Protein AF-A0A952ZWV6-F1 (afdb_monomer_lite)

pLDDT: mean 93.2, std 8.05, range [49.97, 98.62]

Foldseek 3Di:
DDDDDDDDDDPVRLVVVLVVLVLLLVLLQQLLVCQVPVDGPDPVRDHDDDDGSVVSNVSSVVSVVVSVVSVVVVVVPPD

Structure (mmCIF, N/CA/C/O backbone):
data_AF-A0A952ZWV6-F1
#
_entry.id   AF-A0A952ZWV6-F1
#
loop_
_atom_site.group_PDB
_atom_site.id
_atom_site.type_symbol
_atom_site.label_atom_id
_atom_site.label_alt_id
_atom_site.label_comp_id
_atom_site.label_asym_id
_atom_site.label_entity_id
_atom_site.label_seq_id
_atom_site.pdbx_PDB_ins_code
_atom_site.Cartn_x
_atom_site.Cartn_y
_atom_site.Cartn_z
_atom_site.occupancy
_atom_site.B_iso_or_equiv
_atom_site.auth_seq_id
_atom_site.auth_comp_id
_atom_site.auth_asym_id
_atom_site.auth_atom_id
_atom_site.pdbx_PDB_model_num
ATOM 1 N N . MET A 1 1 ? -3.153 24.481 4.291 1.00 49.97 1 MET A N 1
ATOM 2 C CA . MET A 1 1 ? -3.505 23.535 5.370 1.00 49.97 1 MET A CA 1
ATOM 3 C C . MET A 1 1 ? -4.024 22.272 4.713 1.00 49.97 1 MET A C 1
ATOM 5 O O . MET A 1 1 ? -4.907 22.386 3.872 1.00 49.97 1 MET A O 1
ATOM 9 N N . SER A 1 2 ? -3.439 21.114 5.010 1.00 79.38 2 SER A N 1
ATOM 10 C CA . SER A 1 2 ? -4.004 19.828 4.592 1.00 79.38 2 SER A CA 1
ATOM 11 C C . SER A 1 2 ? -5.19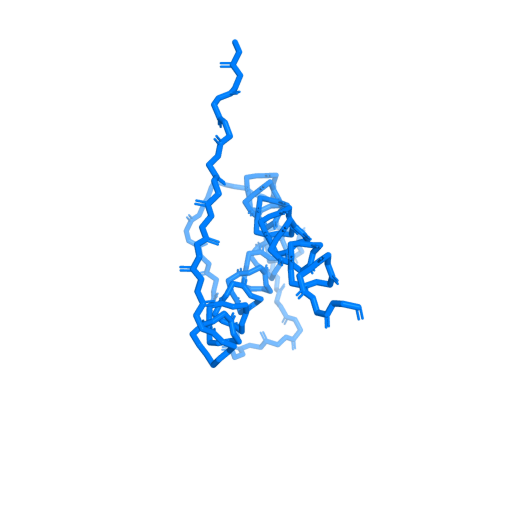9 19.516 5.486 1.00 79.38 2 SER A C 1
ATOM 13 O O . SER A 1 2 ? -5.084 19.617 6.706 1.00 79.38 2 SER A O 1
ATOM 15 N N . GLN A 1 3 ? -6.341 19.183 4.892 1.00 90.75 3 GLN A N 1
ATOM 16 C CA . GLN A 1 3 ? -7.489 18.709 5.657 1.00 90.75 3 GLN A CA 1
ATOM 17 C C . GLN A 1 3 ? -7.241 17.263 6.087 1.00 90.75 3 GLN A C 1
ATOM 19 O O . GLN A 1 3 ? -6.798 16.452 5.274 1.00 90.75 3 GLN A O 1
ATOM 24 N N . THR A 1 4 ? -7.536 16.949 7.346 1.00 88.12 4 THR A N 1
ATOM 25 C CA . THR A 1 4 ? -7.468 15.586 7.885 1.00 88.12 4 THR A CA 1
ATOM 26 C C . THR A 1 4 ? -8.881 15.089 8.150 1.00 88.12 4 THR A C 1
ATOM 28 O O . THR A 1 4 ? -9.720 15.836 8.653 1.00 88.12 4 THR A O 1
ATOM 31 N N . TYR A 1 5 ? -9.136 13.822 7.833 1.00 88.56 5 TYR A N 1
ATOM 32 C CA . TYR A 1 5 ? -10.437 13.184 8.005 1.00 88.56 5 TYR A CA 1
ATOM 33 C C . TYR A 1 5 ? -10.309 11.978 8.934 1.00 88.56 5 TYR A C 1
ATOM 35 O O . TYR A 1 5 ? -9.379 11.186 8.801 1.00 88.56 5 TYR A O 1
ATOM 43 N N . LEU A 1 6 ? -11.257 11.834 9.860 1.00 89.19 6 LEU A N 1
ATOM 44 C CA . LEU A 1 6 ? -11.416 10.629 10.671 1.00 89.19 6 LEU A CA 1
ATOM 45 C C . LEU A 1 6 ? -12.387 9.685 9.961 1.00 89.19 6 LEU A C 1
ATOM 47 O O . LEU A 1 6 ? -13.503 10.091 9.632 1.00 89.19 6 LEU A O 1
ATOM 51 N N . ILE A 1 7 ? -11.987 8.430 9.773 1.00 88.00 7 ILE A N 1
ATOM 52 C CA . ILE A 1 7 ? -12.836 7.395 9.178 1.00 88.00 7 ILE A CA 1
ATOM 53 C C . ILE A 1 7 ? -13.184 6.389 10.275 1.00 88.00 7 ILE A C 1
ATOM 55 O O . ILE A 1 7 ? -12.301 5.866 10.948 1.00 88.00 7 ILE A O 1
ATOM 59 N N . ARG A 1 8 ? -14.479 6.133 10.483 1.00 91.00 8 ARG A N 1
ATOM 60 C CA . ARG A 1 8 ? -14.957 5.111 11.424 1.00 91.00 8 ARG A CA 1
ATOM 61 C C . ARG A 1 8 ? -15.366 3.877 10.635 1.00 91.00 8 ARG A C 1
ATOM 63 O O . ARG A 1 8 ? -16.236 3.977 9.777 1.00 91.00 8 ARG A O 1
ATOM 70 N N . LEU A 1 9 ? -14.738 2.751 10.943 1.00 93.31 9 LEU A N 1
ATOM 71 C CA . LEU A 1 9 ? -14.928 1.462 10.282 1.00 93.31 9 LEU A CA 1
ATOM 72 C C . LEU A 1 9 ? -15.103 0.386 11.356 1.00 93.31 9 LEU A C 1
ATOM 74 O O . LEU A 1 9 ? -14.533 0.502 12.442 1.00 93.31 9 LEU A O 1
ATOM 78 N N . GLY A 1 10 ? -15.881 -0.654 11.067 1.00 95.12 10 GLY A N 1
ATOM 79 C CA . GLY A 1 10 ? -15.871 -1.875 11.867 1.00 95.12 10 GLY A CA 1
ATOM 80 C C . GLY A 1 10 ? -14.552 -2.637 11.702 1.00 95.12 10 GLY A C 1
ATOM 81 O O . GLY A 1 10 ? -13.868 -2.492 10.690 1.00 95.12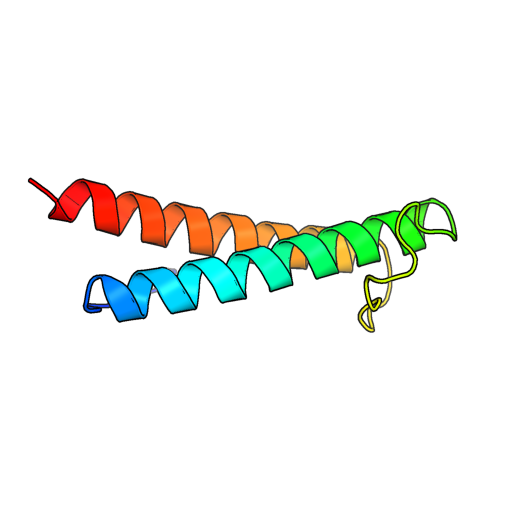 10 GLY A O 1
ATOM 82 N N . GLU A 1 11 ? -14.209 -3.495 12.668 1.00 93.88 11 GLU A N 1
ATOM 83 C CA . GLU A 1 11 ? -12.943 -4.256 12.671 1.00 93.88 11 GLU A CA 1
ATOM 84 C C . GLU A 1 11 ? -12.721 -5.033 11.360 1.00 93.88 11 GLU A C 1
ATOM 86 O O . GLU A 1 11 ? -11.659 -4.944 10.748 1.00 93.88 11 GLU A O 1
ATOM 91 N N . ASN A 1 12 ? -13.747 -5.747 10.885 1.00 96.69 12 ASN A N 1
ATOM 92 C CA . ASN A 1 12 ? -13.654 -6.542 9.658 1.00 96.69 12 ASN A CA 1
ATOM 93 C C . ASN A 1 12 ? -13.529 -5.672 8.399 1.00 96.69 12 ASN A C 1
ATOM 95 O O . ASN A 1 12 ? -12.800 -6.031 7.478 1.00 96.69 12 ASN A O 1
ATOM 99 N N . GLU A 1 13 ? -14.224 -4.533 8.350 1.00 97.25 13 GLU A N 1
ATOM 100 C CA . GLU A 1 13 ? -14.161 -3.593 7.222 1.00 97.25 13 GLU A CA 1
ATOM 101 C C . GLU A 1 13 ? -12.766 -2.973 7.129 1.00 97.25 13 GLU A C 1
ATOM 103 O O . GLU A 1 13 ? -12.170 -2.928 6.054 1.00 97.25 13 GLU A O 1
ATOM 108 N N . LEU A 1 14 ? -12.220 -2.560 8.276 1.00 96.38 14 LEU A N 1
ATOM 109 C CA . LEU A 1 14 ? -10.861 -2.053 8.376 1.00 96.38 14 LEU A CA 1
ATOM 110 C C . LEU A 1 14 ? -9.837 -3.116 7.971 1.00 96.38 14 LEU A C 1
ATOM 112 O O . LEU A 1 14 ? -8.916 -2.806 7.220 1.00 96.38 14 LEU A O 1
ATOM 116 N N . GLY A 1 15 ? -10.015 -4.362 8.418 1.00 96.81 15 GLY A N 1
ATOM 117 C CA . GLY A 1 15 ? -9.178 -5.488 8.005 1.00 96.81 15 GLY A CA 1
ATOM 118 C C . GLY A 1 15 ? -9.152 -5.663 6.485 1.00 96.81 15 GLY A C 1
ATOM 119 O O . GLY A 1 15 ? -8.082 -5.639 5.886 1.00 96.81 15 GLY A O 1
ATOM 120 N N . GLN A 1 16 ? -10.324 -5.734 5.845 1.00 98.19 16 GLN A N 1
ATOM 121 C CA . GLN A 1 16 ? -10.429 -5.877 4.387 1.00 98.19 16 GLN A CA 1
ATOM 122 C C . GLN A 1 16 ? -9.804 -4.702 3.623 1.00 98.19 16 GLN A C 1
ATOM 124 O O . GLN A 1 16 ? -9.134 -4.905 2.610 1.00 98.19 16 GLN A O 1
ATOM 129 N N . ILE A 1 17 ? -9.988 -3.471 4.109 1.00 98.06 17 ILE A N 1
ATOM 130 C CA . 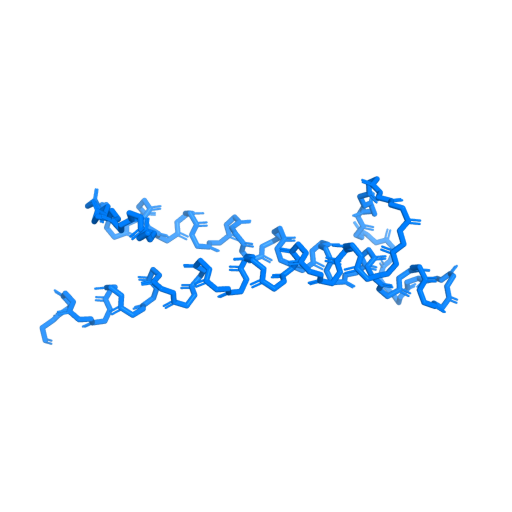ILE A 1 17 ? -9.372 -2.286 3.501 1.00 98.06 17 ILE A CA 1
ATOM 131 C C . ILE A 1 17 ? -7.847 -2.352 3.621 1.00 98.06 17 ILE A C 1
ATOM 133 O O . ILE A 1 17 ? -7.157 -2.136 2.627 1.00 98.06 17 ILE A O 1
ATOM 137 N N . LEU A 1 18 ? -7.311 -2.673 4.803 1.00 98.06 18 LEU A N 1
ATOM 138 C CA . LEU A 1 18 ? -5.865 -2.792 5.012 1.00 98.06 18 LEU A CA 1
ATOM 139 C C . LEU A 1 18 ? -5.248 -3.868 4.116 1.00 98.06 18 LEU A C 1
ATOM 141 O O . LEU A 1 18 ? -4.209 -3.622 3.506 1.00 98.06 18 LEU A O 1
ATOM 145 N N . ASP A 1 19 ? -5.896 -5.024 3.987 1.00 98.31 19 ASP A N 1
ATOM 146 C CA . ASP A 1 19 ? -5.414 -6.103 3.124 1.00 98.31 19 ASP A CA 1
ATOM 147 C C . ASP A 1 19 ? -5.371 -5.665 1.652 1.00 98.31 19 ASP A C 1
ATOM 149 O O . ASP A 1 19 ? -4.349 -5.832 0.983 1.00 98.31 19 ASP A O 1
ATOM 153 N N . GLY A 1 20 ? -6.426 -5.007 1.161 1.00 98.12 20 GLY A N 1
ATOM 154 C CA . GLY A 1 20 ? -6.445 -4.449 -0.193 1.00 98.12 20 GLY A CA 1
ATOM 155 C C . GLY A 1 20 ? -5.375 -3.375 -0.419 1.00 98.12 20 GLY A C 1
ATOM 156 O O . GLY A 1 20 ? -4.708 -3.372 -1.454 1.00 98.12 20 GLY A O 1
ATOM 157 N N . LEU A 1 21 ? -5.168 -2.478 0.551 1.00 98.31 21 LEU A N 1
ATOM 158 C CA . LEU A 1 21 ? -4.143 -1.433 0.466 1.00 98.31 21 LEU A CA 1
ATOM 159 C C . LEU A 1 21 ? -2.728 -2.019 0.423 1.00 98.31 21 LEU A C 1
ATOM 161 O O . LEU A 1 21 ? -1.913 -1.532 -0.356 1.00 98.31 21 LEU A O 1
ATOM 165 N N . ARG A 1 22 ? -2.445 -3.075 1.194 1.00 98.31 22 ARG A N 1
ATOM 166 C CA . ARG A 1 22 ? -1.146 -3.770 1.167 1.00 98.31 22 ARG A CA 1
ATOM 167 C C . ARG A 1 22 ? -0.887 -4.432 -0.181 1.00 98.31 22 ARG A C 1
ATOM 169 O O . ARG A 1 22 ? 0.202 -4.294 -0.719 1.00 98.31 22 ARG A O 1
ATOM 176 N N . VAL A 1 23 ? -1.897 -5.071 -0.780 1.00 96.88 23 VAL A N 1
ATOM 177 C CA . VAL A 1 23 ? -1.769 -5.620 -2.143 1.00 96.88 23 VAL A CA 1
ATOM 178 C C . VAL A 1 23 ? -1.424 -4.513 -3.141 1.00 96.88 23 VAL A C 1
ATOM 180 O O . VAL A 1 23 ? -0.535 -4.686 -3.978 1.00 96.88 23 VAL A O 1
ATOM 183 N N . ARG A 1 24 ? -2.080 -3.349 -3.042 1.00 97.75 24 ARG A N 1
ATOM 184 C CA . ARG A 1 24 ? -1.763 -2.193 -3.896 1.00 97.75 24 ARG A CA 1
ATOM 185 C C . ARG A 1 24 ? -0.350 -1.673 -3.652 1.00 97.75 24 ARG A C 1
ATOM 187 O O . ARG A 1 24 ? 0.363 -1.445 -4.622 1.00 97.75 24 ARG A O 1
ATOM 194 N N . GLU A 1 25 ? 0.067 -1.522 -2.399 1.00 98.12 25 GLU A N 1
ATOM 195 C CA . GLU A 1 25 ? 1.436 -1.137 -2.045 1.00 98.12 25 GLU A CA 1
ATOM 196 C C . GLU A 1 25 ? 2.457 -2.086 -2.685 1.00 98.12 25 GLU A C 1
ATOM 198 O O . GLU A 1 25 ? 3.336 -1.630 -3.414 1.00 98.12 25 GLU A O 1
ATOM 203 N N . THR A 1 26 ? 2.304 -3.399 -2.483 1.00 96.31 26 THR A N 1
ATOM 204 C CA . THR A 1 26 ? 3.188 -4.424 -3.054 1.00 96.31 26 THR A CA 1
ATOM 205 C C . THR A 1 26 ? 3.239 -4.345 -4.578 1.00 96.31 26 THR A C 1
ATOM 207 O O . THR A 1 26 ? 4.325 -4.359 -5.151 1.00 96.31 26 THR A O 1
ATOM 210 N N . THR A 1 27 ? 2.088 -4.186 -5.236 1.00 96.69 27 THR A N 1
ATOM 211 C CA . THR A 1 27 ? 2.001 -4.061 -6.701 1.00 96.69 27 THR A CA 1
ATOM 212 C C . THR A 1 27 ? 2.795 -2.852 -7.209 1.00 96.69 27 THR A C 1
ATOM 214 O O . THR A 1 27 ? 3.532 -2.944 -8.192 1.00 96.69 27 THR A O 1
ATOM 217 N N . TRP A 1 28 ? 2.707 -1.712 -6.520 1.00 97.81 28 TRP A N 1
ATOM 218 C CA . TRP A 1 28 ? 3.454 -0.511 -6.898 1.00 97.81 28 TRP A CA 1
ATOM 219 C C . TRP A 1 28 ? 4.949 -0.609 -6.591 1.00 97.81 28 TRP A C 1
ATOM 221 O O . TRP A 1 28 ? 5.754 -0.096 -7.367 1.00 97.81 28 TRP A O 1
ATOM 231 N N . ARG A 1 29 ? 5.346 -1.307 -5.519 1.00 96.88 29 ARG A N 1
ATOM 232 C CA . ARG A 1 29 ? 6.763 -1.617 -5.260 1.00 96.88 29 ARG A CA 1
ATOM 233 C C . ARG A 1 29 ? 7.345 -2.510 -6.351 1.00 96.88 29 ARG A C 1
ATOM 235 O O . ARG A 1 29 ? 8.419 -2.206 -6.856 1.00 96.88 29 ARG A O 1
ATOM 242 N N . ALA A 1 30 ? 6.611 -3.538 -6.767 1.00 96.06 30 ALA A N 1
ATOM 243 C CA . ALA A 1 30 ? 7.006 -4.393 -7.882 1.00 96.06 30 ALA A CA 1
ATOM 244 C C . ALA A 1 30 ? 7.067 -3.601 -9.202 1.00 96.06 30 ALA A C 1
ATOM 246 O O . ALA A 1 30 ? 8.011 -3.723 -9.973 1.00 96.06 30 ALA A O 1
ATOM 247 N N . THR A 1 31 ? 6.115 -2.698 -9.439 1.00 96.81 31 THR A N 1
ATOM 248 C CA . THR A 1 31 ? 6.156 -1.792 -10.599 1.00 96.81 31 THR A CA 1
ATOM 249 C C . THR A 1 31 ? 7.423 -0.933 -10.609 1.00 96.81 31 THR A C 1
ATOM 251 O O . THR A 1 31 ? 8.070 -0.809 -11.648 1.00 96.81 31 THR A O 1
ATOM 254 N N . ALA A 1 32 ? 7.824 -0.389 -9.458 1.00 96.62 32 ALA A N 1
ATOM 255 C CA . ALA A 1 32 ? 9.072 0.357 -9.335 1.00 96.62 32 ALA A CA 1
ATOM 256 C C . ALA A 1 32 ? 10.299 -0.524 -9.626 1.00 96.62 32 ALA A C 1
ATOM 258 O O . ALA A 1 32 ? 11.144 -0.141 -10.434 1.00 96.62 32 ALA A O 1
ATOM 259 N N . GLU A 1 33 ? 10.356 -1.724 -9.038 1.00 95.25 33 GLU A N 1
ATOM 260 C CA . GLU A 1 33 ? 11.423 -2.702 -9.279 1.00 95.25 33 GLU A CA 1
ATOM 261 C C . GLU A 1 33 ? 11.556 -3.028 -10.771 1.00 95.25 33 GLU A C 1
ATOM 263 O O . GLU A 1 33 ? 12.643 -2.907 -11.334 1.00 95.25 33 GLU A O 1
ATOM 268 N N . TYR A 1 34 ? 10.444 -3.331 -11.441 1.00 95.50 34 TYR A N 1
ATOM 269 C CA . TYR A 1 34 ? 10.434 -3.619 -12.872 1.00 95.50 34 TYR A CA 1
ATOM 270 C C . TYR A 1 34 ? 10.989 -2.459 -13.708 1.00 95.50 34 TYR A C 1
ATOM 272 O O . TYR A 1 34 ? 11.768 -2.683 -14.632 1.00 95.50 34 TYR A O 1
ATOM 280 N N . HIS A 1 35 ? 10.641 -1.211 -13.383 1.00 95.06 35 HIS A N 1
ATOM 281 C CA . HIS A 1 35 ? 11.210 -0.046 -14.065 1.00 95.06 35 HIS A CA 1
ATOM 282 C C . HIS A 1 35 ? 12.716 0.120 -13.810 1.00 95.06 35 HIS A C 1
ATOM 284 O O . HIS A 1 35 ? 13.427 0.582 -14.705 1.00 95.06 35 HIS A O 1
ATOM 290 N N . ALA A 1 36 ? 13.203 -0.261 -12.627 1.00 94.38 36 ALA A N 1
ATOM 291 C CA . ALA A 1 36 ? 14.609 -0.147 -12.252 1.00 94.38 36 ALA A CA 1
ATOM 292 C C . ALA A 1 36 ? 15.489 -1.215 -12.921 1.00 94.38 36 ALA A C 1
ATOM 294 O O . ALA A 1 36 ? 16.593 -0.918 -13.385 1.00 94.38 36 ALA A O 1
ATOM 295 N N . CYS A 1 37 ? 15.021 -2.466 -12.967 1.00 92.50 37 CYS A N 1
ATOM 296 C CA . CYS A 1 37 ? 15.839 -3.616 -13.365 1.00 92.50 37 CYS A CA 1
ATOM 297 C C . CYS A 1 37 ? 15.331 -4.367 -14.609 1.00 92.50 37 CYS A C 1
ATOM 299 O O . CYS A 1 37 ? 15.996 -5.298 -15.067 1.00 92.50 37 CYS A O 1
ATOM 301 N N . GLY A 1 38 ? 14.178 -3.989 -15.168 1.00 91.44 38 GLY A N 1
ATOM 302 C CA . GLY A 1 38 ? 13.601 -4.562 -16.390 1.00 91.44 38 GLY A CA 1
ATOM 303 C C . GLY A 1 38 ? 13.007 -5.966 -16.243 1.00 91.44 38 GLY A C 1
ATOM 304 O O . GLY A 1 38 ? 12.630 -6.569 -17.246 1.00 91.44 38 GLY A O 1
ATOM 305 N N . HIS A 1 39 ? 12.945 -6.511 -15.027 1.00 87.56 39 HIS A N 1
ATOM 306 C CA . HIS A 1 39 ? 12.372 -7.824 -14.738 1.00 87.56 39 HIS A CA 1
ATOM 307 C C . HIS A 1 39 ? 11.778 -7.848 -13.327 1.00 87.56 39 HIS A C 1
ATOM 309 O O . HIS A 1 39 ? 12.023 -6.951 -12.532 1.00 87.56 39 HIS A O 1
ATOM 315 N N . LEU A 1 40 ? 10.985 -8.869 -13.024 1.00 87.38 40 LEU A N 1
ATOM 316 C CA . LEU A 1 40 ? 10.546 -9.163 -11.665 1.00 87.38 40 LEU A CA 1
ATOM 317 C C . LEU A 1 40 ? 11.002 -10.558 -11.269 1.00 87.38 40 LEU A C 1
ATOM 319 O O . LEU A 1 40 ? 11.052 -11.457 -12.109 1.00 87.38 40 LEU A O 1
ATOM 323 N N . ALA A 1 41 ? 11.290 -10.738 -9.980 1.00 79.88 41 ALA A N 1
ATOM 324 C CA . ALA A 1 41 ? 11.538 -12.060 -9.413 1.00 79.88 41 ALA A CA 1
ATOM 325 C C . ALA A 1 41 ? 10.263 -12.924 -9.365 1.00 79.88 41 ALA A C 1
ATOM 327 O O . ALA A 1 41 ? 10.348 -14.142 -9.505 1.00 79.88 41 ALA A O 1
ATOM 328 N N . ASP A 1 42 ? 9.102 -12.290 -9.173 1.00 83.81 42 ASP A N 1
ATOM 329 C CA . ASP A 1 42 ? 7.782 -12.923 -9.168 1.00 83.81 42 ASP A CA 1
ATOM 330 C C . ASP A 1 42 ? 6.982 -12.457 -10.392 1.00 83.81 42 ASP A C 1
ATOM 332 O O . ASP A 1 42 ? 6.581 -11.297 -10.489 1.00 83.81 42 ASP A O 1
ATOM 336 N N . ASP A 1 43 ? 6.765 -13.367 -11.337 1.00 80.56 43 ASP A N 1
ATOM 337 C CA . ASP A 1 43 ? 6.041 -13.122 -12.585 1.00 80.56 43 ASP A CA 1
ATOM 338 C C . ASP A 1 43 ? 4.512 -13.173 -12.427 1.00 80.56 43 ASP A C 1
ATOM 340 O O . ASP A 1 43 ? 3.782 -12.859 -13.369 1.00 80.56 43 ASP A O 1
ATOM 344 N N . SER A 1 44 ? 4.009 -13.516 -11.236 1.00 86.81 44 SER A N 1
ATOM 345 C CA . SER A 1 44 ? 2.576 -13.500 -10.932 1.00 86.81 44 SER A CA 1
ATOM 346 C C . SE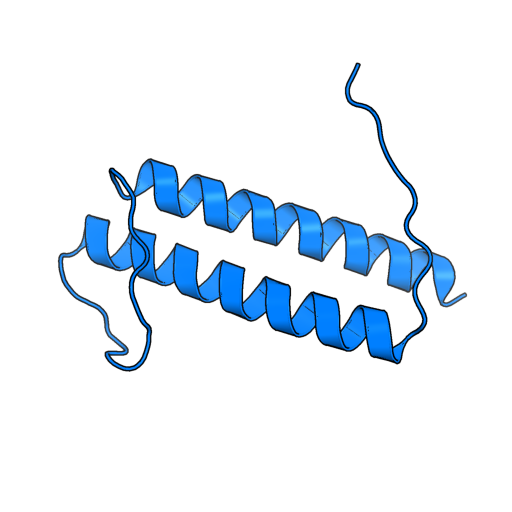R A 1 44 ? 2.037 -12.101 -10.611 1.00 86.81 44 SER A C 1
ATOM 348 O O . SER A 1 44 ? 0.821 -11.882 -10.643 1.00 86.81 44 SER A O 1
ATOM 350 N N . VAL A 1 45 ? 2.922 -11.136 -10.335 1.00 87.25 45 VAL A N 1
ATOM 351 C CA . VAL A 1 45 ? 2.545 -9.755 -10.022 1.00 87.25 45 VAL A CA 1
ATOM 352 C C . VAL A 1 45 ? 2.344 -8.960 -11.310 1.00 87.25 45 VAL A C 1
ATOM 354 O O . VAL A 1 45 ? 3.260 -8.775 -12.110 1.00 87.25 45 VAL A O 1
ATOM 357 N N . ALA A 1 46 ? 1.132 -8.443 -11.504 1.00 87.56 46 ALA A N 1
ATOM 358 C CA . ALA A 1 46 ? 0.851 -7.530 -12.603 1.00 87.56 46 ALA A CA 1
ATOM 359 C C . ALA A 1 46 ? 1.520 -6.166 -12.364 1.00 87.56 46 ALA A C 1
ATOM 361 O O . ALA A 1 46 ? 1.369 -5.575 -11.297 1.00 87.56 46 ALA A O 1
ATOM 362 N N . ILE A 1 47 ? 2.225 -5.649 -13.371 1.00 93.44 47 ILE A N 1
ATOM 363 C CA . ILE A 1 47 ? 2.813 -4.304 -13.346 1.00 93.44 47 ILE A CA 1
ATOM 364 C C . ILE A 1 47 ? 1.754 -3.257 -13.698 1.00 93.44 47 ILE A C 1
ATOM 366 O O . ILE A 1 47 ? 0.935 -3.462 -14.595 1.00 93.44 47 ILE A O 1
ATOM 370 N N . GLU A 1 48 ? 1.796 -2.117 -13.018 1.00 96.31 48 GLU A N 1
ATOM 371 C CA . GLU A 1 48 ? 0.896 -0.992 -13.259 1.00 96.31 48 GLU A CA 1
ATOM 372 C C . GLU A 1 48 ? 1.464 -0.014 -14.293 1.00 96.31 48 GLU A C 1
ATOM 374 O O . GLU A 1 48 ? 2.671 0.099 -14.501 1.00 96.31 48 GLU A O 1
ATOM 379 N N . ALA A 1 49 ? 0.577 0.732 -14.951 1.00 95.75 49 ALA A N 1
ATOM 380 C CA . ALA A 1 49 ? 0.988 1.741 -15.919 1.00 95.75 49 ALA A CA 1
ATOM 381 C C . ALA A 1 49 ? 1.446 3.029 -15.213 1.00 95.75 49 ALA A C 1
ATOM 383 O O . ALA A 1 49 ? 0.644 3.727 -14.590 1.00 95.75 49 ALA A O 1
ATOM 384 N N . CYS A 1 50 ? 2.719 3.384 -15.377 1.00 97.00 50 CYS A N 1
ATOM 385 C CA . CYS A 1 50 ? 3.290 4.662 -14.952 1.00 97.00 50 CYS A CA 1
ATOM 386 C C . CYS A 1 50 ? 4.465 5.075 -15.846 1.00 97.00 50 CYS A C 1
ATOM 388 O O . CYS A 1 50 ? 4.863 4.353 -16.761 1.00 97.00 50 CYS A O 1
ATOM 390 N N . ARG A 1 51 ? 5.004 6.270 -15.606 1.00 96.00 51 ARG A N 1
ATOM 391 C CA . ARG A 1 51 ? 6.120 6.819 -16.376 1.00 96.00 51 ARG A CA 1
ATOM 392 C C . ARG A 1 51 ? 7.449 6.150 -16.045 1.00 96.00 51 ARG A C 1
ATOM 394 O O . ARG A 1 51 ? 8.221 5.867 -16.958 1.00 96.00 51 ARG A O 1
ATOM 401 N N . ASP A 1 52 ? 7.736 5.979 -14.760 1.00 97.19 52 ASP A N 1
ATOM 402 C CA . ASP A 1 52 ? 9.048 5.575 -14.267 1.00 97.19 52 ASP A CA 1
ATOM 403 C C . ASP A 1 52 ? 8.989 5.011 -12.836 1.00 97.19 52 ASP A C 1
ATOM 405 O O . ASP A 1 52 ? 7.961 5.051 -12.153 1.00 97.19 52 ASP A O 1
ATOM 409 N N . GLU A 1 53 ? 10.135 4.499 -12.384 1.00 97.56 53 GLU A N 1
ATOM 410 C CA . GLU A 1 53 ? 10.362 3.979 -11.031 1.00 97.56 53 GLU A CA 1
ATOM 411 C C . GLU A 1 53 ? 10.010 4.999 -9.938 1.00 97.56 53 GLU A C 1
ATOM 413 O O . GLU A 1 53 ? 9.490 4.625 -8.885 1.00 97.56 53 GLU A O 1
ATOM 418 N N . VAL A 1 54 ? 10.277 6.289 -10.167 1.00 98.19 54 VAL A N 1
ATOM 419 C CA . VAL A 1 54 ? 10.066 7.343 -9.166 1.00 98.19 54 VAL A CA 1
ATOM 420 C C . VAL A 1 54 ? 8.575 7.571 -8.947 1.00 98.19 54 VAL A C 1
ATOM 422 O O . VAL A 1 54 ? 8.125 7.689 -7.804 1.00 98.19 54 VAL A O 1
ATOM 425 N N . GLU A 1 55 ? 7.790 7.607 -10.024 1.00 98.25 55 GLU A N 1
ATOM 426 C CA . GLU A 1 55 ? 6.337 7.683 -9.935 1.00 98.25 55 GLU A CA 1
ATOM 427 C C . GLU A 1 55 ? 5.760 6.475 -9.191 1.00 98.25 55 GLU A C 1
ATOM 429 O O . GLU A 1 55 ? 4.988 6.668 -8.247 1.00 98.25 55 GLU A O 1
ATOM 434 N N . ALA A 1 56 ? 6.175 5.259 -9.558 1.00 98.19 56 ALA A N 1
ATOM 435 C CA . ALA A 1 56 ? 5.723 4.028 -8.914 1.00 98.19 56 ALA A CA 1
ATOM 436 C C . ALA A 1 56 ? 6.076 3.987 -7.418 1.00 98.19 56 ALA A C 1
ATOM 438 O O . ALA A 1 56 ? 5.213 3.725 -6.577 1.00 98.19 56 ALA A O 1
ATOM 439 N N . THR A 1 57 ? 7.320 4.333 -7.074 1.00 98.38 57 THR A N 1
ATOM 440 C CA . THR A 1 57 ? 7.811 4.402 -5.689 1.00 98.38 57 THR A CA 1
ATOM 441 C C . THR A 1 57 ? 6.985 5.380 -4.866 1.00 98.38 57 THR A C 1
ATOM 443 O O . THR A 1 57 ? 6.519 5.038 -3.781 1.00 98.38 57 THR A O 1
ATOM 446 N N . ARG A 1 58 ? 6.726 6.575 -5.406 1.00 98.50 58 ARG A N 1
ATOM 447 C CA . ARG A 1 58 ? 5.923 7.595 -4.726 1.00 98.50 58 ARG A CA 1
ATOM 448 C C . ARG A 1 58 ? 4.486 7.126 -4.486 1.00 98.50 58 ARG A C 1
ATOM 450 O O . ARG A 1 58 ? 3.908 7.442 -3.450 1.00 98.50 58 ARG A O 1
ATOM 457 N N . ILE A 1 59 ? 3.891 6.395 -5.428 1.00 98.38 59 ILE A N 1
ATOM 458 C CA . ILE A 1 59 ? 2.543 5.842 -5.246 1.00 98.38 59 ILE A CA 1
ATOM 459 C C . ILE A 1 59 ? 2.543 4.764 -4.159 1.00 98.38 59 ILE A C 1
ATOM 461 O O . ILE A 1 59 ? 1.673 4.789 -3.287 1.00 98.38 59 ILE A O 1
ATOM 465 N N . ALA A 1 60 ? 3.530 3.868 -4.154 1.00 98.44 60 ALA A N 1
ATOM 466 C CA . ALA A 1 60 ? 3.687 2.898 -3.078 1.00 98.44 60 ALA A CA 1
ATOM 467 C C . ALA A 1 60 ? 3.854 3.587 -1.710 1.00 98.44 60 ALA A C 1
ATOM 469 O O . ALA A 1 60 ? 3.180 3.200 -0.760 1.00 98.44 60 ALA A O 1
ATOM 470 N N . ASP A 1 61 ? 4.650 4.660 -1.623 1.00 98.62 61 ASP A N 1
ATOM 471 C CA . ASP A 1 61 ? 4.822 5.451 -0.393 1.00 98.62 61 ASP A CA 1
ATOM 472 C C . ASP A 1 61 ? 3.501 6.058 0.106 1.00 98.62 61 ASP A C 1
ATOM 474 O O . ASP A 1 61 ? 3.263 6.119 1.315 1.00 98.62 61 ASP A O 1
ATOM 478 N N . PHE A 1 62 ? 2.611 6.485 -0.801 1.00 98.19 62 PHE A N 1
ATOM 479 C CA . PHE A 1 62 ? 1.274 6.941 -0.413 1.00 98.19 62 PHE A CA 1
ATOM 480 C C . PHE A 1 62 ? 0.453 5.815 0.218 1.00 98.19 62 PHE A C 1
ATOM 482 O O . PHE A 1 62 ? -0.186 6.045 1.245 1.00 98.19 62 PHE A O 1
ATOM 489 N N . TYR A 1 63 ? 0.487 4.604 -0.344 1.00 98.56 63 TYR A N 1
ATOM 490 C CA . TYR A 1 63 ? -0.177 3.454 0.273 1.00 98.56 63 TYR A CA 1
ATOM 491 C C . TYR A 1 63 ? 0.429 3.119 1.638 1.00 98.56 63 TYR A C 1
ATOM 493 O O . TYR A 1 63 ? -0.330 2.970 2.596 1.00 98.56 63 TYR A O 1
ATOM 501 N N . THR A 1 64 ? 1.762 3.108 1.765 1.00 98.62 64 THR A N 1
ATOM 502 C CA . THR A 1 64 ? 2.456 2.921 3.050 1.00 98.62 64 THR A CA 1
ATOM 503 C C . THR A 1 64 ? 1.965 3.930 4.095 1.00 98.62 64 THR A C 1
ATOM 505 O O . THR A 1 64 ? 1.658 3.563 5.230 1.00 98.62 64 THR A O 1
ATOM 508 N N . ALA A 1 65 ? 1.854 5.209 3.720 1.00 97.81 65 ALA A N 1
ATOM 509 C CA . ALA A 1 65 ? 1.390 6.262 4.620 1.00 97.81 65 ALA A CA 1
ATOM 510 C C . ALA A 1 65 ? -0.070 6.054 5.057 1.00 97.81 65 ALA A C 1
ATOM 512 O O . ALA A 1 65 ? -0.361 6.151 6.248 1.00 97.81 65 ALA A O 1
ATOM 513 N N . ILE A 1 66 ? -0.970 5.713 4.126 1.00 97.25 66 ILE A N 1
ATOM 514 C CA . ILE A 1 66 ? -2.385 5.439 4.433 1.00 97.25 66 ILE A CA 1
ATOM 515 C C . ILE A 1 66 ? -2.511 4.239 5.379 1.00 97.25 66 ILE A C 1
ATOM 517 O O . ILE A 1 66 ? -3.231 4.321 6.373 1.00 97.25 66 ILE A O 1
ATOM 521 N N . ILE A 1 67 ? -1.808 3.139 5.089 1.00 98.12 67 ILE A N 1
ATOM 522 C CA . ILE A 1 67 ? -1.807 1.926 5.920 1.00 98.12 67 ILE A CA 1
ATOM 523 C C . ILE A 1 67 ? -1.363 2.273 7.338 1.00 98.12 67 ILE A C 1
ATOM 525 O O . ILE A 1 67 ? -2.076 1.968 8.292 1.00 98.12 67 ILE A O 1
ATOM 529 N N . ARG A 1 68 ? -0.234 2.977 7.476 1.00 97.56 68 ARG A N 1
ATOM 530 C CA . ARG A 1 68 ? 0.297 3.391 8.778 1.00 97.56 68 ARG A CA 1
ATOM 531 C C . ARG A 1 68 ? -0.701 4.248 9.555 1.00 97.56 68 ARG A C 1
ATOM 533 O O . ARG A 1 68 ? -0.901 4.027 10.746 1.00 97.56 68 ARG A O 1
ATOM 540 N N . ASP A 1 69 ? -1.334 5.217 8.901 1.00 95.94 69 ASP A N 1
ATOM 541 C CA . ASP A 1 69 ? -2.276 6.119 9.564 1.00 95.94 69 ASP A CA 1
ATOM 542 C C . ASP A 1 69 ? -3.558 5.387 10.008 1.00 95.94 69 ASP A C 1
ATOM 544 O O . ASP A 1 69 ? -4.098 5.687 11.075 1.00 95.94 69 ASP A O 1
ATOM 548 N N . LEU A 1 70 ? -4.024 4.397 9.239 1.00 95.50 70 LEU A N 1
ATOM 549 C CA . LEU A 1 70 ? -5.151 3.534 9.611 1.00 95.50 70 LEU A CA 1
ATOM 550 C C . LEU A 1 70 ? -4.795 2.565 10.748 1.00 95.50 70 LEU A C 1
ATOM 552 O O . LEU A 1 70 ? -5.588 2.388 11.671 1.00 95.50 70 LEU A O 1
ATOM 556 N N . GLU A 1 71 ? -3.606 1.961 10.719 1.00 95.75 71 GLU A N 1
A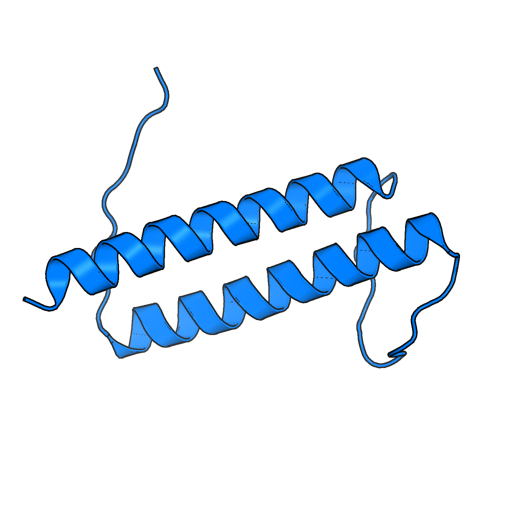TOM 557 C CA . GLU A 1 71 ? -3.126 1.094 11.799 1.00 95.75 71 GLU A CA 1
ATOM 558 C C . GLU A 1 71 ? -2.949 1.873 13.103 1.00 95.75 71 GLU A C 1
ATOM 560 O O . GLU A 1 71 ? -3.422 1.428 14.146 1.00 95.75 71 GLU A O 1
ATOM 565 N N . HIS A 1 72 ? -2.369 3.076 13.052 1.00 94.62 72 HIS A N 1
ATOM 566 C CA . HIS A 1 72 ? -2.284 3.955 14.218 1.00 94.62 72 HIS A CA 1
ATOM 567 C C . HIS A 1 72 ? -3.666 4.301 14.784 1.00 94.62 72 HIS A C 1
ATOM 569 O O . HIS A 1 72 ? -3.846 4.283 16.002 1.00 94.62 72 HIS A O 1
ATOM 575 N N . GLN A 1 73 ? -4.653 4.590 13.927 1.00 92.75 73 GLN A N 1
ATOM 576 C CA . GLN A 1 73 ? -6.030 4.821 14.375 1.00 92.75 73 GLN A CA 1
ATOM 577 C C . GLN A 1 73 ? -6.626 3.580 15.046 1.00 92.75 73 GLN A C 1
ATOM 579 O O . GLN A 1 73 ? -7.241 3.716 16.102 1.00 92.75 73 GLN A O 1
ATOM 584 N N . ARG A 1 74 ? -6.409 2.383 14.482 1.00 93.12 74 ARG A N 1
ATOM 585 C CA . ARG A 1 74 ? -6.876 1.117 15.065 1.00 93.12 74 ARG A CA 1
ATOM 586 C C . ARG A 1 74 ? -6.315 0.899 16.463 1.00 93.12 74 ARG A C 1
ATOM 588 O O . ARG A 1 74 ? -7.075 0.628 17.386 1.00 93.12 74 ARG A O 1
ATOM 595 N N . GLU A 1 75 ? -5.000 1.028 16.624 1.00 93.75 75 GLU A N 1
ATOM 596 C CA . GLU A 1 75 ? -4.351 0.794 17.916 1.00 93.75 75 GLU A CA 1
ATOM 597 C C . GLU A 1 75 ? -4.776 1.841 18.955 1.00 93.75 75 GLU A C 1
ATOM 599 O O . GLU A 1 75 ? -5.086 1.487 20.088 1.00 93.75 75 GLU A O 1
ATOM 604 N N . ALA A 1 76 ? -4.914 3.114 18.565 1.00 92.31 76 ALA A N 1
ATOM 605 C CA . ALA A 1 76 ? -5.415 4.162 19.459 1.00 92.31 76 ALA A CA 1
ATOM 606 C C . ALA A 1 76 ? -6.874 3.943 19.913 1.00 92.31 76 ALA A C 1
ATOM 608 O O . ALA A 1 76 ? -7.291 4.487 20.935 1.00 92.31 76 ALA A O 1
ATOM 609 N N . GLN A 1 77 ? -7.661 3.179 19.152 1.00 87.75 77 GLN A N 1
ATOM 610 C CA . GLN A 1 77 ? -9.073 2.896 19.430 1.00 87.75 77 GLN A CA 1
ATOM 611 C C . GLN A 1 77 ? -9.303 1.555 20.138 1.00 87.75 77 GLN A C 1
ATOM 613 O O . GLN A 1 77 ? -10.396 1.338 20.660 1.00 87.75 77 GLN A O 1
ATOM 618 N N . ARG A 1 78 ? -8.304 0.662 20.162 1.00 81.81 78 ARG A N 1
ATOM 619 C CA . ARG A 1 78 ? -8.407 -0.671 20.777 1.00 81.81 78 ARG A CA 1
ATOM 620 C C . ARG A 1 78 ? -8.446 -0.657 22.310 1.00 81.81 78 ARG A C 1
ATOM 622 O O . ARG A 1 78 ? -8.950 -1.625 22.875 1.00 81.81 78 ARG A O 1
ATOM 629 N N . GLY A 1 79 ? -8.053 0.451 22.945 1.00 56.75 79 GLY A N 1
ATOM 630 C CA . GLY A 1 79 ? -8.052 0.612 24.405 1.00 56.75 79 GLY A CA 1
ATOM 631 C C . GLY A 1 79 ? -6.784 0.085 25.050 1.00 56.75 79 GLY A C 1
ATOM 632 O O . GLY A 1 79 ? -6.502 -1.122 24.901 1.00 56.75 79 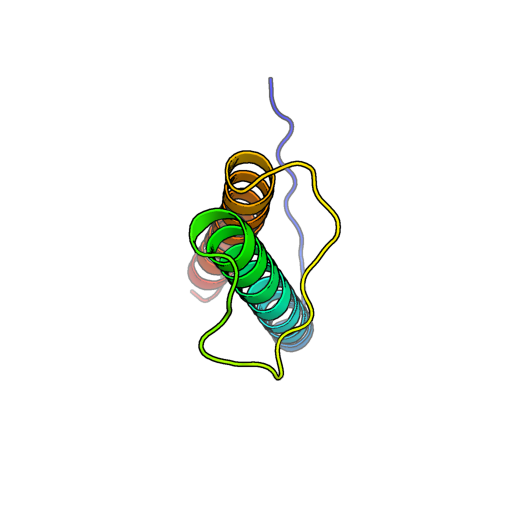GLY A O 1
#

Radius of gyration: 15.0 Å; chains: 1; bounding box: 32×37×41 Å

Secondary structure (DSSP, 8-state):
----------HHHHHHHHHHHHHHHHHHHHHHHHHHHS--S-TTSPPPP-SSHHHHHHHHHHHHHHHHHHHHHHHHHH-

Sequence (79 aa):
MSQTYLIRLGENELGQILDGLRVRETTWRATAEYHACGHLADDSVAIEACRDEVEATRIADFYTAIIRDLEHQREAQRG